Protein AF-A0A535NKY7-F1 (afdb_monomer)

Mean predicted aligned error: 5.52 Å

Nearest PDB structures (foldseek):
  5c17-assembly1_A  TM=7.444E-01  e=1.062E-03  Priestia megaterium
  3k2z-assembly1_A  TM=8.021E-01  e=1.813E-01  Thermotoga maritima
  3k2z-assembly1_B  TM=6.153E-01  e=3.268E-02  Thermotoga maritima
  8ejv-assembly1_B  TM=5.490E-01  e=3.012E-01  Pseudomonas putida KT2440
  1zao-assembly1_A  TM=6.354E-01  e=1.217E+00  Archaeoglobus fulgidus

Secondary structure (DSSP, 8-state):
--HHHHHHHHHHHHHHHHSSPPPHHHHHHHHT--HHHHHHHHHHHHHTTSEEE-SS-TT-EEEETTEESS--SEEEEETTEEEEESSHHHHHHHHHHTTS-EEEEE-------------

Solvent-accessible surface area (backbone atoms only — not comparable to full-atom values): 6626 Å² total; per-residue (Å²): 133,56,69,56,57,53,53,52,49,52,44,51,53,46,19,70,75,70,43,43,64,60,41,25,61,59,51,11,66,75,68,76,44,61,45,69,60,38,29,50,36,48,52,56,34,27,78,68,66,52,29,38,62,33,94,90,39,72,47,37,50,44,24,54,71,46,39,27,51,49,95,52,47,24,36,26,39,37,83,93,40,58,44,20,7,84,41,71,65,27,26,52,47,46,25,52,75,59,73,62,52,61,49,77,45,78,57,73,80,75,75,75,76,78,74,88,81,79,135

Structure (mmCIF, N/CA/C/O backbone):
data_AF-A0A535NKY7-F1
#
_entry.id   AF-A0A535NKY7-F1
#
loop_
_atom_site.group_PDB
_atom_site.id
_atom_site.type_symbol
_atom_site.label_atom_id
_atom_site.label_alt_id
_atom_site.label_comp_id
_atom_site.label_asym_id
_atom_site.label_entity_id
_atom_site.label_seq_id
_atom_site.pdbx_PDB_ins_code
_atom_site.Cartn_x
_atom_site.Cartn_y
_atom_site.Cartn_z
_atom_site.occupancy
_atom_site.B_iso_or_equiv
_atom_site.auth_seq_id
_atom_site.auth_comp_id
_atom_site.auth_asym_id
_atom_site.auth_atom_id
_atom_site.pdbx_PDB_model_num
ATOM 1 N N . MET A 1 1 ? -6.278 -1.070 19.943 1.00 69.44 1 MET A N 1
ATOM 2 C CA . MET A 1 1 ? -5.450 -1.209 18.723 1.00 69.44 1 MET A CA 1
ATOM 3 C C . MET A 1 1 ? -4.779 0.129 18.442 1.00 69.44 1 MET A C 1
ATOM 5 O O . MET A 1 1 ? -5.477 1.134 18.496 1.00 69.44 1 MET A O 1
ATOM 9 N N . THR A 1 2 ? -3.456 0.179 18.243 1.00 94.25 2 THR A N 1
ATOM 10 C CA . THR A 1 2 ? -2.733 1.454 18.044 1.00 94.25 2 THR A CA 1
ATOM 11 C C . THR A 1 2 ? -3.083 2.092 16.695 1.00 94.25 2 THR A C 1
ATOM 13 O O . THR A 1 2 ? -3.538 1.401 15.781 1.00 94.25 2 THR A O 1
ATOM 16 N N . VAL A 1 3 ? -2.848 3.402 16.550 1.00 95.88 3 VAL A N 1
ATOM 17 C CA . VAL A 1 3 ? -3.068 4.113 15.277 1.00 95.88 3 VAL A CA 1
ATOM 18 C C . VAL A 1 3 ? -2.255 3.502 14.130 1.00 95.88 3 VAL A C 1
ATOM 20 O O . VAL A 1 3 ? -2.789 3.326 13.043 1.00 95.88 3 VAL A O 1
ATOM 23 N N . LEU A 1 4 ? -1.015 3.067 14.391 1.00 98.06 4 LEU A N 1
ATOM 24 C CA . LEU A 1 4 ? -0.157 2.430 13.385 1.00 98.06 4 LEU A CA 1
ATOM 25 C C . LEU A 1 4 ? -0.770 1.132 12.848 1.00 98.06 4 LEU A C 1
ATOM 27 O O . LEU A 1 4 ? -0.762 0.896 11.644 1.00 98.06 4 LEU A O 1
ATOM 31 N N . VAL A 1 5 ? -1.342 0.305 13.731 1.00 98.00 5 VAL A N 1
ATOM 32 C CA . VAL A 1 5 ? -2.002 -0.943 13.320 1.00 98.00 5 VAL A CA 1
ATOM 33 C C . VAL A 1 5 ? -3.275 -0.644 12.528 1.00 98.00 5 VAL A C 1
ATOM 35 O O . VAL A 1 5 ? -3.484 -1.258 11.487 1.00 98.00 5 VAL A O 1
ATOM 38 N N . ARG A 1 6 ? -4.089 0.327 12.970 1.00 98.19 6 ARG A N 1
ATOM 39 C CA . ARG A 1 6 ? -5.297 0.754 12.238 1.00 98.19 6 ARG A CA 1
ATOM 40 C C . ARG A 1 6 ? -4.963 1.248 10.829 1.00 98.19 6 ARG A C 1
ATOM 42 O O . ARG A 1 6 ? -5.570 0.785 9.873 1.00 98.19 6 ARG A O 1
ATOM 49 N N . VAL A 1 7 ? -3.972 2.133 10.702 1.00 98.56 7 VAL A N 1
ATOM 50 C CA . VAL A 1 7 ? -3.525 2.676 9.409 1.00 98.56 7 VAL A CA 1
ATOM 51 C C . VAL A 1 7 ? -2.982 1.569 8.509 1.00 98.56 7 VAL A C 1
ATOM 53 O O . VAL A 1 7 ? -3.351 1.504 7.341 1.00 98.56 7 VAL A O 1
ATOM 56 N N . ARG A 1 8 ? -2.151 0.662 9.039 1.00 98.31 8 ARG A N 1
ATOM 57 C CA . ARG A 1 8 ? -1.608 -0.452 8.251 1.00 98.31 8 ARG A CA 1
ATOM 58 C C . ARG A 1 8 ? -2.708 -1.365 7.713 1.00 98.31 8 ARG A C 1
ATOM 60 O O . ARG A 1 8 ? -2.657 -1.727 6.542 1.00 98.31 8 ARG A O 1
ATOM 67 N N . LEU A 1 9 ? -3.671 -1.743 8.555 1.00 98.19 9 LEU A N 1
ATOM 68 C CA . LEU A 1 9 ? -4.781 -2.602 8.140 1.00 98.19 9 LEU A CA 1
ATOM 69 C C . LEU A 1 9 ? -5.638 -1.921 7.073 1.00 98.19 9 LEU A C 1
ATOM 71 O O . LEU A 1 9 ? -5.834 -2.519 6.022 1.00 98.19 9 LEU A O 1
ATOM 75 N N . ALA A 1 10 ? -6.017 -0.656 7.273 1.00 98.50 10 ALA A N 1
ATOM 76 C CA . ALA A 1 10 ? -6.804 0.096 6.295 1.00 98.50 10 ALA A CA 1
ATOM 77 C C . ALA A 1 10 ? -6.091 0.216 4.936 1.00 98.50 10 ALA A C 1
ATOM 79 O O . ALA A 1 10 ? -6.698 0.020 3.886 1.00 98.50 10 ALA A O 1
ATOM 80 N N . VAL A 1 11 ? -4.772 0.456 4.933 1.00 98.69 11 VAL A N 1
ATOM 81 C CA . VAL A 1 11 ? -3.968 0.452 3.699 1.00 98.69 11 VAL A CA 1
ATOM 82 C C . VAL A 1 11 ? -4.049 -0.897 2.987 1.00 98.69 11 VAL A C 1
ATOM 84 O O . VAL A 1 11 ? -4.272 -0.928 1.776 1.00 98.69 11 VAL A O 1
ATOM 87 N N . LEU A 1 12 ? -3.878 -2.008 3.708 1.00 98.19 12 LEU A N 1
ATOM 88 C CA . LEU A 1 12 ? -3.928 -3.347 3.115 1.00 98.19 12 LEU A CA 1
ATOM 89 C C . LEU A 1 12 ? -5.331 -3.681 2.600 1.00 98.19 12 LEU A C 1
ATOM 91 O O . LEU A 1 12 ? -5.467 -4.100 1.455 1.00 98.19 12 LEU A O 1
ATOM 95 N N . GLU A 1 13 ? -6.368 -3.455 3.401 1.00 97.81 13 GLU A N 1
ATOM 96 C CA . GLU A 1 13 ? -7.765 -3.726 3.048 1.00 97.81 13 GLU A CA 1
ATOM 97 C C . GLU A 1 13 ? -8.194 -2.934 1.811 1.00 97.81 13 GLU A C 1
ATOM 99 O O . GLU A 1 13 ? -8.713 -3.511 0.851 1.00 97.81 13 GLU A O 1
ATOM 104 N N . ARG A 1 14 ? -7.882 -1.635 1.769 1.00 98.06 14 ARG A N 1
ATOM 105 C CA . ARG A 1 14 ? -8.165 -0.794 0.605 1.00 98.06 14 ARG A CA 1
ATOM 106 C C . ARG A 1 14 ? -7.361 -1.197 -0.620 1.00 98.06 14 ARG A C 1
ATOM 108 O O . ARG A 1 14 ? -7.915 -1.205 -1.717 1.00 98.06 14 ARG A O 1
ATOM 115 N N . THR A 1 15 ? -6.090 -1.570 -0.452 1.00 98.25 15 THR A N 1
ATOM 116 C CA . THR A 1 15 ? -5.271 -2.077 -1.566 1.00 98.25 15 THR A CA 1
ATOM 117 C C . THR A 1 15 ? -5.879 -3.346 -2.150 1.00 98.25 15 THR A C 1
ATOM 119 O O . THR A 1 15 ? -5.971 -3.480 -3.367 1.00 98.25 15 THR A O 1
ATOM 122 N N . ILE A 1 16 ? -6.347 -4.261 -1.299 1.00 97.12 16 ILE A N 1
ATOM 123 C CA . ILE A 1 16 ? -7.015 -5.494 -1.725 1.00 97.12 16 ILE A CA 1
ATOM 124 C C . ILE A 1 16 ? -8.303 -5.168 -2.488 1.00 97.12 16 ILE A C 1
ATOM 126 O O . ILE A 1 16 ? -8.529 -5.750 -3.549 1.00 97.12 16 ILE A O 1
ATOM 130 N N . ALA A 1 17 ? -9.112 -4.234 -1.979 1.00 96.12 17 ALA A N 1
ATOM 131 C CA . ALA A 1 17 ? -10.394 -3.860 -2.568 1.00 96.12 17 ALA A CA 1
ATOM 132 C C . ALA A 1 17 ? -10.266 -3.113 -3.908 1.00 96.12 17 ALA A C 1
ATOM 134 O O . ALA A 1 17 ? -11.070 -3.342 -4.809 1.00 96.12 17 ALA A O 1
ATOM 135 N N . SER A 1 18 ? -9.277 -2.225 -4.048 1.00 95.50 18 SER A N 1
ATOM 136 C CA . SER A 1 18 ? -9.133 -1.347 -5.220 1.00 95.50 18 SER A CA 1
ATOM 137 C C . SER A 1 18 ? -8.095 -1.825 -6.241 1.00 95.50 18 SER A C 1
ATOM 139 O O . SER A 1 18 ? -8.113 -1.391 -7.392 1.00 95.50 18 SER A O 1
ATOM 141 N N . GLY A 1 19 ? -7.160 -2.686 -5.832 1.00 95.56 19 GLY A N 1
ATOM 142 C CA . GLY A 1 19 ? -5.975 -3.031 -6.620 1.00 95.56 19 GLY A CA 1
ATOM 143 C C . GLY A 1 19 ? -4.864 -1.973 -6.589 1.00 95.56 19 GLY A C 1
ATOM 144 O O . GLY A 1 19 ? -3.845 -2.148 -7.256 1.00 95.56 19 GLY A O 1
ATOM 145 N N . GLN A 1 20 ? -5.037 -0.877 -5.844 1.00 96.25 20 GLN A N 1
ATOM 146 C CA . GLN A 1 20 ? -4.099 0.246 -5.787 1.00 96.25 20 GLN A CA 1
ATOM 147 C C . GLN A 1 20 ? -3.724 0.579 -4.344 1.00 96.25 20 GLN A C 1
ATOM 149 O O . GLN A 1 20 ? -4.583 0.631 -3.465 1.00 96.25 20 GLN A O 1
ATOM 154 N N . VAL A 1 21 ? -2.437 0.847 -4.110 1.00 98.19 21 VAL A N 1
ATOM 155 C CA . VAL A 1 21 ? -1.974 1.329 -2.804 1.00 98.19 21 VAL A CA 1
ATOM 156 C C . VAL A 1 21 ? -2.514 2.750 -2.590 1.00 98.19 21 VAL A C 1
ATOM 158 O O . VAL A 1 21 ? -2.240 3.617 -3.424 1.00 98.19 21 VAL A O 1
ATOM 161 N N . PRO A 1 22 ? -3.283 2.998 -1.517 1.00 98.38 22 PRO A N 1
ATOM 162 C CA . PRO A 1 22 ? -3.952 4.273 -1.307 1.00 98.38 22 PRO A CA 1
ATOM 163 C C . PRO A 1 22 ? -3.002 5.371 -0.830 1.00 98.38 22 PRO A C 1
ATOM 165 O O . PRO A 1 22 ? -1.914 5.120 -0.308 1.00 98.38 22 PRO A O 1
ATOM 168 N N . THR A 1 23 ? -3.459 6.608 -0.978 1.00 98.50 23 THR A N 1
ATOM 169 C CA . THR A 1 23 ? -2.831 7.796 -0.395 1.00 98.50 23 THR A CA 1
ATOM 170 C C . THR A 1 23 ? -3.197 7.962 1.084 1.00 98.50 23 THR A C 1
ATOM 172 O O . THR A 1 23 ? -4.204 7.444 1.573 1.00 98.50 23 THR A O 1
ATOM 175 N N . ALA A 1 24 ? -2.424 8.769 1.810 1.00 98.56 24 ALA A N 1
ATOM 176 C CA . ALA A 1 24 ? -2.720 9.119 3.195 1.00 98.56 24 ALA A CA 1
ATOM 177 C C . ALA A 1 24 ? -4.065 9.852 3.332 1.00 98.56 24 ALA A C 1
ATOM 179 O O . ALA A 1 24 ? -4.765 9.642 4.317 1.00 98.56 24 ALA A O 1
ATOM 180 N N . GLY A 1 25 ? -4.451 10.680 2.353 1.00 98.69 25 GLY A N 1
ATOM 181 C CA . GLY A 1 25 ? -5.735 11.391 2.364 1.00 98.69 25 GLY A CA 1
ATOM 182 C C . GLY A 1 25 ? -6.933 10.449 2.241 1.00 98.69 25 GLY A C 1
ATOM 183 O O . GLY A 1 25 ? -7.933 10.611 2.933 1.00 98.69 25 GLY A O 1
ATOM 184 N N . GLU A 1 26 ? -6.803 9.414 1.415 1.00 98.69 26 GLU A N 1
ATOM 185 C CA . GLU A 1 26 ? -7.811 8.366 1.274 1.00 98.69 26 GLU A CA 1
ATOM 186 C C . GLU A 1 26 ? -8.020 7.575 2.569 1.00 98.69 26 GLU A C 1
ATOM 188 O O . GLU A 1 26 ? -9.159 7.342 2.969 1.00 98.69 26 GLU A O 1
ATOM 193 N N . ILE A 1 27 ? -6.927 7.212 3.243 1.00 98.75 27 ILE A N 1
ATOM 194 C CA . ILE A 1 27 ? -6.971 6.517 4.535 1.00 98.75 27 ILE A CA 1
ATOM 195 C C . ILE A 1 27 ? -7.458 7.435 5.659 1.00 98.75 27 ILE A C 1
ATOM 197 O O . ILE A 1 27 ? -8.182 6.991 6.546 1.00 98.75 27 ILE A O 1
ATOM 201 N N . ALA A 1 28 ? -7.096 8.717 5.622 1.00 98.69 28 ALA A N 1
ATOM 202 C CA . ALA A 1 28 ? -7.575 9.716 6.571 1.00 98.69 28 ALA A CA 1
ATOM 203 C C . ALA A 1 28 ? -9.099 9.863 6.504 1.00 98.69 28 ALA A C 1
ATOM 205 O O . ALA A 1 28 ? -9.758 9.814 7.540 1.00 98.69 28 ALA A O 1
ATOM 206 N N . ALA A 1 29 ? -9.655 9.963 5.292 1.00 98.44 29 ALA A N 1
ATOM 207 C CA . ALA A 1 29 ? -11.097 10.023 5.080 1.00 98.44 29 ALA A CA 1
ATOM 208 C C . ALA A 1 29 ? -11.811 8.739 5.540 1.00 98.44 29 ALA A C 1
ATOM 210 O O . ALA A 1 29 ? -12.873 8.809 6.146 1.00 98.44 29 ALA A O 1
ATOM 211 N N . GLU A 1 30 ? -11.225 7.569 5.280 1.00 98.19 30 GLU A N 1
ATOM 212 C CA . GLU A 1 30 ? -11.806 6.273 5.652 1.00 98.19 30 GLU A CA 1
ATOM 213 C C . GLU A 1 30 ? -11.810 6.019 7.165 1.00 98.19 30 GLU A C 1
ATOM 215 O O . GLU A 1 30 ? -12.747 5.428 7.698 1.00 98.19 30 GLU A O 1
ATOM 220 N N . LEU A 1 31 ? -10.770 6.472 7.868 1.00 98.06 31 LEU A N 1
ATOM 221 C CA . LEU A 1 31 ? -10.624 6.271 9.310 1.00 98.06 31 LEU A CA 1
ATOM 222 C C . LEU A 1 31 ? -11.160 7.427 10.163 1.00 98.06 31 LEU A C 1
ATOM 224 O O . LEU A 1 31 ? -11.068 7.325 11.392 1.00 98.06 31 LEU A O 1
ATOM 228 N N . ASP A 1 32 ? -11.673 8.488 9.531 1.00 98.19 32 ASP A N 1
ATOM 229 C CA . ASP A 1 32 ? -12.043 9.766 10.155 1.00 98.19 32 ASP A CA 1
ATOM 230 C C . ASP A 1 32 ? -10.907 10.321 11.035 1.00 98.19 32 ASP A C 1
ATOM 232 O O . ASP A 1 32 ? -11.041 10.556 12.237 1.00 98.19 32 ASP A O 1
ATOM 236 N N . LEU A 1 33 ? -9.715 10.440 10.439 1.00 98.12 33 LEU A N 1
ATOM 237 C CA . LEU A 1 33 ? -8.506 10.928 11.104 1.00 98.12 33 LEU A CA 1
ATOM 238 C C . LEU A 1 33 ? -7.955 12.177 10.408 1.00 98.12 33 LEU A C 1
ATOM 240 O O . LEU A 1 33 ? -8.067 12.312 9.190 1.00 98.12 33 LEU A O 1
ATOM 244 N N . PRO A 1 34 ? -7.253 13.064 11.137 1.00 98.44 34 PRO A N 1
ATOM 245 C CA . PRO A 1 34 ? -6.475 14.122 10.508 1.00 98.44 34 PRO A CA 1
ATOM 246 C C . PRO A 1 34 ? -5.414 13.536 9.568 1.00 98.44 34 PRO A C 1
ATOM 248 O O . PRO A 1 34 ? -4.651 12.654 9.967 1.00 98.44 34 PRO A O 1
ATOM 251 N N . ILE A 1 35 ? -5.297 14.070 8.348 1.00 98.44 35 ILE A N 1
ATOM 252 C CA . ILE A 1 35 ? -4.306 13.596 7.362 1.00 98.44 35 ILE A CA 1
ATOM 253 C C . ILE A 1 35 ? -2.872 13.603 7.911 1.00 98.44 35 ILE A C 1
ATOM 255 O O . ILE A 1 35 ? -2.128 12.654 7.678 1.00 98.44 35 ILE A O 1
ATOM 259 N N . ALA A 1 36 ? -2.515 14.607 8.718 1.00 98.31 36 ALA A N 1
ATOM 260 C CA . ALA A 1 36 ? -1.203 14.7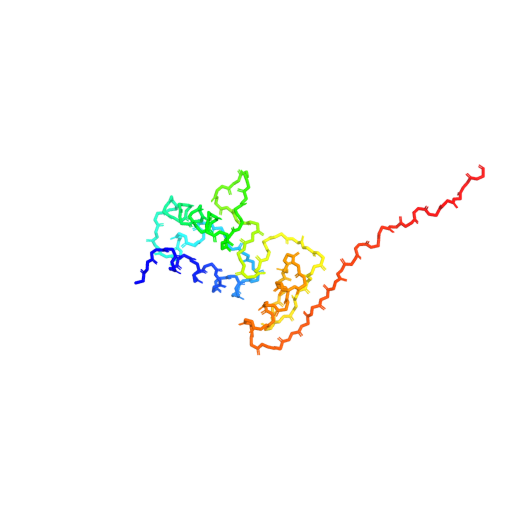04 9.357 1.00 98.31 36 ALA A CA 1
ATOM 261 C C . ALA A 1 36 ? -0.895 13.498 10.265 1.00 98.31 36 ALA A C 1
ATOM 263 O O . ALA A 1 36 ? 0.234 13.019 10.297 1.00 98.31 36 ALA A O 1
ATOM 264 N N . MET A 1 37 ? -1.906 12.952 10.951 1.00 98.50 37 MET A N 1
ATOM 265 C CA . MET A 1 37 ? -1.750 11.764 11.794 1.00 98.50 37 MET A CA 1
ATO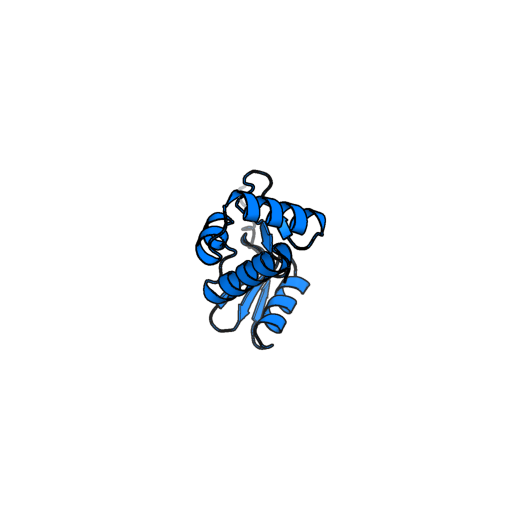M 266 C C . MET A 1 37 ? -1.487 10.506 10.956 1.00 98.50 37 MET A C 1
ATOM 268 O O . MET A 1 37 ? -0.717 9.636 11.361 1.00 98.50 37 MET A O 1
ATOM 272 N N . VAL A 1 38 ? -2.104 10.405 9.776 1.00 98.75 38 VAL A N 1
ATOM 273 C CA . VAL A 1 38 ? -1.864 9.293 8.845 1.00 98.75 38 VAL A CA 1
ATOM 274 C C . VAL A 1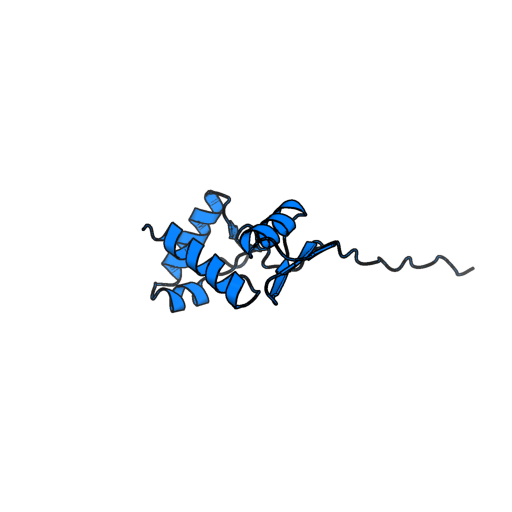 38 ? -0.483 9.410 8.201 1.00 98.75 38 VAL A C 1
ATOM 276 O O . VAL A 1 38 ? 0.219 8.408 8.107 1.00 98.75 38 VAL A O 1
ATOM 279 N N . GLN A 1 39 ? -0.054 10.619 7.829 1.00 98.62 39 GLN A N 1
ATOM 280 C CA . GLN A 1 39 ? 1.302 10.874 7.324 1.00 98.62 39 GLN A CA 1
ATOM 281 C C . GLN A 1 39 ? 2.370 10.534 8.373 1.00 98.62 39 GLN A C 1
ATOM 283 O O . GLN A 1 39 ? 3.355 9.869 8.060 1.00 98.62 39 GLN A O 1
ATOM 288 N N . GLU A 1 40 ? 2.155 10.905 9.639 1.00 98.44 40 GLU A N 1
ATOM 289 C CA . GLU A 1 40 ? 3.045 10.514 10.738 1.00 98.44 40 GLU A CA 1
ATOM 290 C C . GLU A 1 40 ? 3.065 8.990 10.932 1.00 98.44 40 GLU A C 1
ATOM 292 O O . GLU A 1 40 ? 4.121 8.394 11.150 1.00 98.44 40 GLU A O 1
ATOM 297 N N . ALA A 1 41 ? 1.910 8.329 10.814 1.00 98.44 41 ALA A N 1
ATOM 298 C CA . ALA A 1 41 ? 1.843 6.875 10.861 1.00 98.44 41 ALA A CA 1
ATOM 299 C C . ALA A 1 41 ? 2.595 6.224 9.689 1.00 98.44 41 ALA A C 1
ATOM 301 O O . ALA A 1 41 ? 3.296 5.237 9.907 1.00 98.44 41 ALA A O 1
ATOM 302 N N . TYR A 1 42 ? 2.496 6.776 8.475 1.00 98.56 42 TYR A N 1
ATOM 303 C CA . TYR A 1 42 ? 3.272 6.327 7.317 1.00 98.56 42 TYR A CA 1
ATOM 304 C C . TYR A 1 42 ? 4.771 6.468 7.576 1.00 98.56 42 TYR A C 1
ATOM 306 O O . TYR A 1 42 ? 5.498 5.499 7.377 1.00 98.56 42 TYR A O 1
ATOM 314 N N .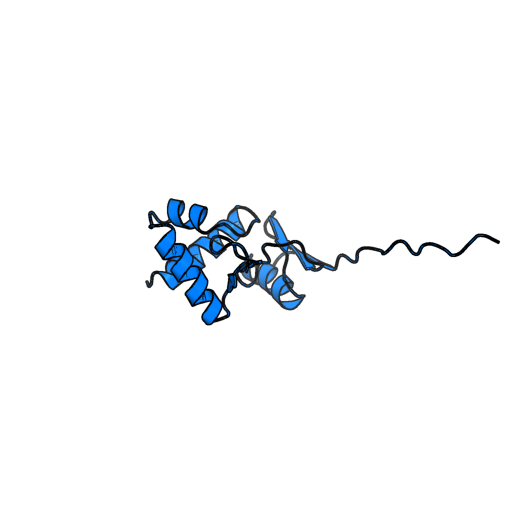 ALA A 1 43 ? 5.223 7.614 8.094 1.00 98.31 43 ALA A N 1
ATOM 315 C CA . ALA A 1 43 ? 6.624 7.836 8.445 1.00 98.31 43 ALA A CA 1
ATOM 316 C C . ALA A 1 43 ? 7.130 6.812 9.477 1.00 98.31 43 ALA A C 1
ATOM 318 O O . ALA A 1 43 ? 8.119 6.131 9.222 1.00 98.31 43 ALA A O 1
ATOM 319 N N . LYS A 1 44 ? 6.401 6.603 10.584 1.00 98.31 44 LYS A N 1
ATOM 320 C CA . LYS A 1 44 ? 6.760 5.614 11.623 1.00 98.31 44 LYS A CA 1
ATOM 321 C C . LYS A 1 44 ? 6.770 4.175 11.102 1.00 98.31 44 LYS A C 1
ATOM 323 O O . LYS A 1 44 ? 7.622 3.374 11.476 1.00 98.31 44 LYS A O 1
ATOM 328 N N . LEU A 1 45 ? 5.820 3.822 10.235 1.00 98.25 45 LEU A N 1
ATOM 329 C CA . LEU A 1 45 ? 5.803 2.514 9.570 1.00 98.25 45 LEU A CA 1
ATOM 330 C C . LEU A 1 45 ? 6.944 2.382 8.548 1.00 98.25 45 LEU A C 1
ATOM 332 O O . LEU A 1 45 ? 7.440 1.275 8.342 1.00 98.25 45 LEU A O 1
ATOM 336 N N . GLY A 1 46 ? 7.381 3.490 7.948 1.00 98.00 46 GLY A N 1
ATOM 337 C CA . GLY A 1 46 ? 8.571 3.577 7.106 1.00 98.00 46 GLY A CA 1
ATOM 338 C C . GLY A 1 46 ? 9.865 3.346 7.885 1.00 98.00 46 GLY A C 1
ATOM 339 O O . GLY A 1 46 ? 10.668 2.507 7.492 1.00 98.00 46 GLY A O 1
ATOM 340 N N . GLU A 1 47 ? 10.034 4.001 9.037 1.00 97.94 47 GLU A N 1
ATOM 341 C CA . GLU A 1 47 ? 11.162 3.778 9.960 1.00 97.94 47 GLU A CA 1
ATOM 342 C C . GLU A 1 47 ? 11.239 2.313 10.423 1.00 97.94 47 GLU A C 1
ATOM 344 O O . GLU A 1 47 ? 12.316 1.725 10.532 1.00 97.94 47 GLU A O 1
ATOM 349 N N . ALA A 1 48 ? 10.079 1.685 10.629 1.00 97.06 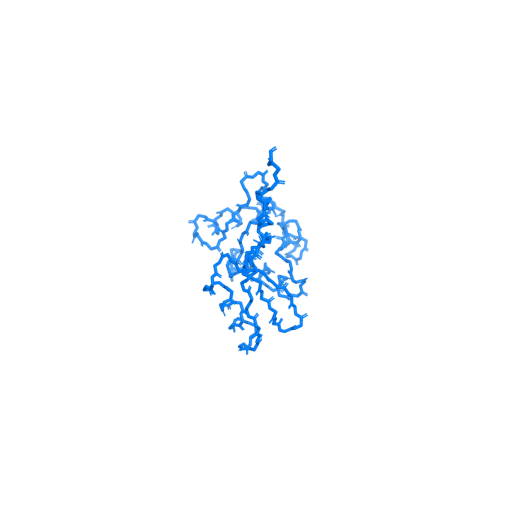48 ALA A N 1
ATOM 350 C CA . ALA A 1 48 ? 9.962 0.268 10.956 1.00 97.06 48 ALA A CA 1
ATOM 351 C C . ALA A 1 48 ? 10.114 -0.677 9.742 1.00 97.06 48 ALA A C 1
ATOM 353 O O . ALA A 1 48 ? 9.924 -1.883 9.895 1.00 97.06 48 ALA A O 1
ATOM 354 N N . HIS A 1 49 ? 10.432 -0.160 8.548 1.00 95.00 49 HIS A N 1
ATOM 355 C CA . HIS A 1 49 ? 10.575 -0.906 7.286 1.00 95.00 49 HIS A CA 1
ATOM 356 C C . HIS A 1 49 ? 9.325 -1.699 6.862 1.00 95.00 49 HIS A C 1
ATOM 358 O O . HIS A 1 49 ? 9.401 -2.643 6.075 1.00 95.00 49 HIS A O 1
ATOM 364 N N . VAL A 1 50 ? 8.151 -1.317 7.369 1.00 96.56 50 VAL A N 1
ATOM 365 C CA . VAL A 1 50 ? 6.862 -1.897 6.971 1.00 96.56 50 VAL A CA 1
ATOM 366 C C . VAL A 1 50 ? 6.389 -1.277 5.657 1.00 96.56 50 VAL A C 1
ATOM 368 O O . VAL A 1 50 ? 5.862 -1.978 4.789 1.00 96.56 50 VAL A O 1
ATOM 371 N N . PHE A 1 51 ? 6.592 0.033 5.512 1.00 98.00 51 PHE A N 1
ATOM 372 C CA . PHE A 1 51 ? 6.275 0.814 4.320 1.00 98.00 51 PHE A CA 1
ATOM 373 C C . PHE A 1 51 ? 7.539 1.387 3.679 1.00 98.00 51 PHE A C 1
ATOM 375 O O . PHE A 1 51 ? 8.564 1.557 4.330 1.00 98.00 51 PHE A O 1
ATOM 382 N N . VAL A 1 52 ? 7.447 1.720 2.392 1.00 98.00 52 VAL A N 1
ATOM 383 C CA . VAL A 1 52 ? 8.401 2.613 1.725 1.00 98.00 52 VAL A CA 1
ATOM 384 C C . VAL A 1 52 ? 7.616 3.838 1.299 1.00 98.00 52 VAL A C 1
ATOM 386 O O . VAL A 1 52 ? 6.767 3.739 0.411 1.00 98.00 52 VAL A O 1
ATOM 389 N N . CYS A 1 53 ? 7.869 4.969 1.949 1.00 97.88 53 CYS A N 1
ATOM 390 C CA . CYS A 1 53 ? 7.253 6.247 1.605 1.00 97.88 53 CYS A CA 1
ATOM 391 C C . CYS A 1 53 ? 7.794 6.766 0.268 1.00 97.88 53 CYS A C 1
ATOM 393 O O . CYS A 1 53 ? 8.912 6.432 -0.137 1.00 97.88 53 CYS A O 1
ATOM 395 N N . ASP A 1 54 ? 7.001 7.575 -0.429 1.00 97.38 54 ASP A N 1
ATOM 396 C CA . ASP A 1 54 ? 7.528 8.351 -1.542 1.00 97.38 54 ASP A CA 1
ATOM 397 C C . ASP A 1 54 ? 8.430 9.483 -1.004 1.00 97.38 54 ASP A C 1
ATOM 399 O O . ASP A 1 54 ? 8.052 10.145 -0.036 1.00 97.38 54 ASP A O 1
ATOM 403 N N . PRO A 1 55 ? 9.641 9.681 -1.562 1.00 94.88 55 PRO A N 1
ATOM 404 C CA . PRO A 1 55 ? 10.566 10.702 -1.070 1.00 94.88 55 PRO A CA 1
ATOM 405 C C . PRO A 1 55 ? 10.086 12.133 -1.337 1.00 94.88 55 PRO A C 1
ATOM 407 O O . PRO A 1 55 ? 10.490 13.041 -0.614 1.00 94.88 55 PRO A O 1
ATOM 410 N N . ASP A 1 56 ? 9.240 12.330 -2.351 1.00 96.75 56 ASP A N 1
ATOM 411 C CA . ASP A 1 56 ? 8.803 13.650 -2.809 1.00 96.75 56 ASP A CA 1
ATOM 412 C C . ASP A 1 56 ? 7.386 13.995 -2.313 1.00 96.75 56 ASP A C 1
ATOM 414 O O . ASP A 1 56 ? 6.971 15.154 -2.371 1.00 96.75 56 ASP A O 1
ATOM 418 N N . ASP A 1 57 ? 6.637 13.007 -1.805 1.00 97.50 57 ASP A N 1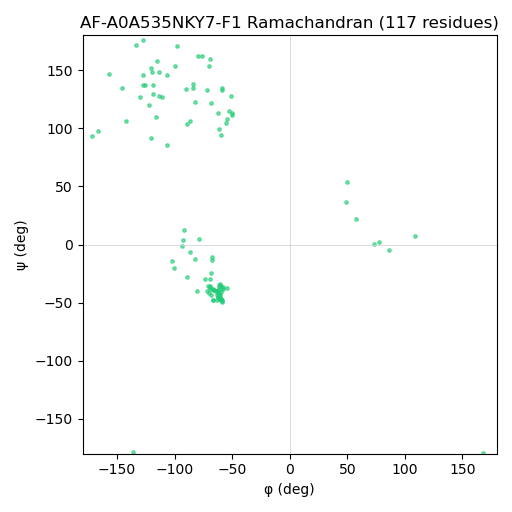
ATOM 419 C CA . ASP A 1 57 ? 5.262 13.177 -1.332 1.00 97.50 57 ASP A CA 1
ATOM 420 C C . ASP A 1 57 ? 4.971 12.336 -0.068 1.00 97.50 57 ASP A C 1
ATOM 422 O O . ASP A 1 57 ? 4.744 11.124 -0.160 1.00 97.50 57 ASP A O 1
ATOM 426 N N . PRO A 1 58 ? 4.871 12.959 1.126 1.00 94.88 58 PRO A N 1
ATOM 427 C CA . PRO A 1 58 ? 4.606 12.246 2.379 1.00 94.88 58 PRO A CA 1
ATOM 428 C C . PRO A 1 58 ? 3.201 11.626 2.445 1.00 94.88 58 PRO A C 1
ATOM 430 O O . PRO A 1 58 ? 2.905 10.863 3.365 1.00 94.88 58 PRO A O 1
ATOM 433 N N . SER A 1 59 ? 2.307 11.956 1.506 1.00 97.44 59 SER A N 1
ATOM 434 C CA . SER A 1 59 ? 0.984 11.341 1.399 1.00 97.44 59 SER A CA 1
ATOM 435 C C . SER A 1 59 ? 0.979 10.050 0.578 1.00 97.44 59 SER A C 1
ATOM 437 O O . SER A 1 59 ? -0.052 9.378 0.521 1.00 97.44 59 SER A O 1
ATOM 439 N N . ARG A 1 60 ? 2.096 9.675 -0.054 1.00 98.19 60 ARG A N 1
ATOM 440 C CA . ARG A 1 60 ? 2.165 8.519 -0.952 1.00 98.19 60 ARG A CA 1
ATOM 441 C C . ARG A 1 60 ? 3.160 7.481 -0.463 1.00 98.19 60 ARG A C 1
ATOM 443 O O . ARG A 1 60 ? 4.185 7.777 0.144 1.00 98.19 60 ARG A O 1
ATOM 450 N N . LEU A 1 61 ? 2.845 6.230 -0.772 1.00 98.31 61 LEU A N 1
ATOM 451 C CA . LEU A 1 61 ? 3.740 5.098 -0.587 1.00 98.31 61 LEU A CA 1
ATOM 452 C C . LEU A 1 61 ? 4.260 4.656 -1.951 1.00 98.31 61 LEU A C 1
ATOM 454 O O . LEU A 1 61 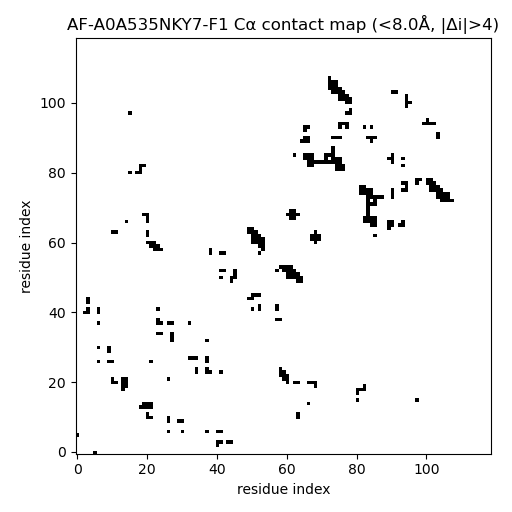? 3.530 4.681 -2.937 1.00 98.31 61 LEU A O 1
ATOM 458 N N . ARG A 1 62 ? 5.505 4.188 -1.992 1.00 97.94 62 ARG A N 1
ATOM 459 C CA . ARG A 1 62 ? 6.034 3.347 -3.074 1.00 97.94 62 ARG A CA 1
ATOM 460 C C . ARG A 1 62 ? 5.809 1.867 -2.797 1.00 97.94 62 ARG A C 1
ATOM 462 O O . ARG A 1 62 ? 5.671 1.082 -3.732 1.00 97.94 62 ARG A O 1
ATOM 469 N N . MET A 1 63 ? 5.735 1.487 -1.522 1.00 97.88 63 MET A N 1
ATOM 470 C CA . MET A 1 63 ? 5.438 0.123 -1.094 1.00 97.88 63 MET A CA 1
ATOM 471 C C . MET A 1 63 ? 4.629 0.116 0.200 1.00 97.88 63 MET A C 1
ATOM 473 O O . MET A 1 63 ? 5.001 0.767 1.174 1.00 97.88 63 MET A O 1
ATOM 477 N N . ALA A 1 64 ? 3.593 -0.717 0.224 1.00 97.88 64 ALA A N 1
ATOM 478 C CA . ALA A 1 64 ? 2.928 -1.183 1.430 1.00 97.88 64 ALA A CA 1
ATOM 479 C C . ALA A 1 64 ? 3.041 -2.709 1.459 1.00 97.88 64 ALA A C 1
ATOM 481 O O . ALA A 1 64 ? 2.224 -3.388 0.841 1.00 97.88 64 ALA A O 1
ATOM 482 N N . SER A 1 65 ? 4.089 -3.250 2.099 1.00 94.44 65 SER A N 1
ATOM 483 C CA . SER A 1 65 ? 4.452 -4.668 1.946 1.00 94.44 65 SER A CA 1
ATOM 484 C C . SER A 1 65 ? 3.244 -5.596 2.184 1.00 94.44 65 SER A C 1
ATOM 486 O O . SER A 1 65 ? 2.578 -5.458 3.219 1.00 94.44 65 SER A O 1
ATOM 488 N N . PRO A 1 66 ? 2.945 -6.521 1.245 1.00 97.00 66 PRO A N 1
ATOM 489 C CA . PRO A 1 66 ? 3.768 -6.918 0.087 1.00 97.00 66 PRO A CA 1
ATOM 490 C C . PRO A 1 66 ? 3.484 -6.164 -1.236 1.00 97.00 66 PRO A C 1
ATOM 492 O O . PRO A 1 66 ? 4.062 -6.487 -2.271 1.00 97.00 66 PRO A O 1
ATOM 495 N N . PHE A 1 67 ? 2.600 -5.167 -1.248 1.00 98.44 67 PHE A N 1
ATOM 496 C CA . PHE A 1 67 ? 2.187 -4.456 -2.461 1.00 98.44 67 PHE A CA 1
ATOM 497 C C . PHE A 1 67 ? 3.147 -3.326 -2.847 1.00 98.44 67 PHE A C 1
ATOM 499 O O . PHE A 1 67 ? 3.530 -2.493 -2.024 1.00 98.44 67 PHE A O 1
ATOM 506 N N . SER A 1 68 ? 3.487 -3.251 -4.132 1.00 97.94 68 SER A N 1
ATOM 507 C CA . SER A 1 68 ? 4.124 -2.088 -4.744 1.00 97.94 68 SER A CA 1
ATOM 508 C C . SER A 1 68 ? 3.061 -1.125 -5.269 1.00 97.94 68 SER A C 1
ATOM 510 O O . SER A 1 68 ? 2.110 -1.535 -5.935 1.00 97.94 68 SER A O 1
ATOM 512 N N . ALA A 1 69 ? 3.233 0.162 -4.976 1.00 97.62 69 ALA A N 1
ATOM 513 C CA . ALA A 1 69 ? 2.378 1.232 -5.484 1.00 97.62 69 ALA A CA 1
ATOM 514 C C . ALA A 1 69 ? 2.779 1.681 -6.898 1.00 97.62 69 ALA A C 1
ATOM 516 O O . ALA A 1 69 ? 2.042 2.413 -7.558 1.00 97.62 69 ALA A O 1
ATOM 517 N N . VAL A 1 70 ? 3.959 1.260 -7.360 1.00 95.00 70 VAL A N 1
ATOM 518 C CA . VAL A 1 70 ? 4.490 1.573 -8.686 1.00 95.00 70 VAL A CA 1
ATOM 519 C C . VAL A 1 70 ? 4.580 0.300 -9.529 1.00 95.00 70 VAL A C 1
ATOM 521 O O . VAL A 1 70 ? 4.804 -0.783 -8.987 1.00 95.00 70 VAL A O 1
ATOM 524 N N . PRO A 1 71 ? 4.416 0.381 -10.860 1.00 94.88 71 PRO A N 1
ATOM 525 C CA . PRO A 1 71 ? 4.598 -0.781 -11.718 1.00 94.88 71 PRO A CA 1
ATOM 526 C C . PRO A 1 71 ? 6.008 -1.365 -11.592 1.00 94.88 71 PRO A C 1
ATOM 528 O O . PRO A 1 71 ? 7.005 -0.646 -11.665 1.00 94.88 71 PRO A O 1
ATOM 531 N N . THR A 1 72 ? 6.089 -2.687 -11.468 1.00 95.06 72 THR A N 1
ATOM 532 C CA . THR A 1 72 ? 7.351 -3.433 -11.427 1.00 95.06 72 THR A CA 1
ATOM 533 C C . THR A 1 72 ? 7.337 -4.563 -12.454 1.00 95.06 72 THR A C 1
ATOM 535 O O . THR A 1 72 ? 6.326 -4.842 -13.103 1.00 95.06 72 THR A O 1
ATOM 538 N N . ALA A 1 73 ? 8.461 -5.268 -12.585 1.00 95.50 73 ALA A N 1
ATOM 539 C CA . ALA A 1 73 ? 8.520 -6.471 -13.405 1.00 95.50 73 ALA A CA 1
ATOM 540 C C . ALA A 1 73 ? 7.696 -7.640 -12.831 1.00 95.50 73 ALA A C 1
ATOM 542 O O . ALA A 1 73 ? 7.495 -8.611 -13.551 1.00 95.50 73 ALA A O 1
ATOM 543 N N . PHE A 1 74 ? 7.237 -7.589 -11.576 1.00 96.88 74 PHE A N 1
ATOM 544 C CA . PHE A 1 74 ? 6.558 -8.698 -10.898 1.00 96.88 74 PHE A CA 1
ATOM 545 C C . PHE A 1 74 ? 5.062 -8.422 -10.773 1.00 96.88 74 PHE A C 1
ATOM 547 O O . PHE A 1 74 ? 4.583 -7.913 -9.758 1.00 96.88 74 PHE A O 1
ATOM 554 N N . ARG A 1 75 ? 4.319 -8.762 -11.826 1.00 97.06 75 ARG A N 1
ATOM 555 C CA . ARG A 1 75 ? 2.864 -8.607 -11.865 1.00 97.06 75 ARG A CA 1
ATOM 556 C C . ARG A 1 75 ? 2.188 -9.810 -11.219 1.00 97.06 75 ARG A C 1
ATOM 558 O O . ARG A 1 75 ? 2.571 -10.947 -11.488 1.00 97.06 75 ARG A O 1
ATOM 565 N N . VAL A 1 76 ? 1.158 -9.556 -10.424 1.00 98.06 76 VAL A N 1
ATOM 566 C CA . VAL A 1 76 ? 0.343 -10.578 -9.763 1.00 98.06 76 VAL A CA 1
ATOM 567 C C . VAL A 1 76 ? -1.096 -10.456 -10.231 1.00 98.06 76 VAL A C 1
ATOM 569 O O . VAL A 1 76 ? -1.624 -9.348 -10.310 1.00 98.06 76 VAL A O 1
ATOM 572 N N . SER A 1 77 ? -1.741 -11.583 -10.512 1.00 97.62 77 SER A N 1
ATOM 573 C CA . SER A 1 77 ? -3.192 -11.657 -10.671 1.00 97.62 77 SER A CA 1
ATOM 574 C C . SER A 1 77 ? -3.751 -12.669 -9.681 1.00 97.62 77 SER A C 1
ATOM 576 O O . SER A 1 77 ? -3.345 -13.829 -9.696 1.00 97.62 77 SER A O 1
ATOM 578 N N . ALA A 1 78 ? -4.638 -12.215 -8.797 1.00 96.88 78 ALA A N 1
ATOM 579 C CA . ALA A 1 78 ? -5.237 -13.019 -7.733 1.00 96.88 78 ALA A CA 1
ATOM 580 C C . ALA A 1 78 ? -6.567 -12.387 -7.301 1.00 96.88 78 ALA A C 1
ATOM 582 O O . ALA A 1 78 ? -6.706 -11.165 -7.350 1.00 96.88 78 ALA A O 1
ATOM 583 N N . ARG A 1 79 ? -7.548 -13.208 -6.898 1.00 94.31 79 ARG A N 1
ATOM 584 C CA . ARG A 1 79 ? -8.879 -12.763 -6.424 1.00 94.31 79 ARG A CA 1
ATOM 585 C C . ARG A 1 79 ? -9.575 -11.742 -7.353 1.00 94.31 79 ARG A C 1
ATOM 587 O O . ARG A 1 79 ? -10.222 -10.807 -6.899 1.00 94.31 79 ARG A O 1
ATOM 594 N N . GLY A 1 80 ? -9.408 -11.890 -8.669 1.00 91.94 80 GLY A N 1
ATOM 595 C 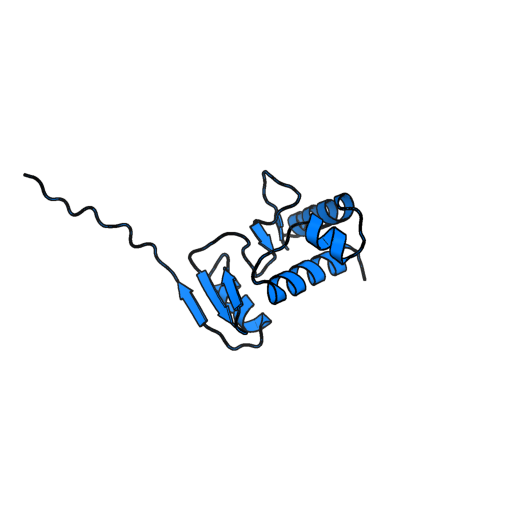CA . GLY A 1 80 ? -9.961 -10.963 -9.669 1.00 91.94 80 GLY A CA 1
ATOM 596 C C . GLY A 1 80 ? -9.256 -9.599 -9.768 1.00 91.94 80 GLY A C 1
ATOM 597 O O . GLY A 1 80 ? -9.641 -8.786 -10.604 1.00 91.94 80 GLY A O 1
ATOM 598 N N . GLY A 1 81 ? -8.218 -9.352 -8.964 1.00 94.94 81 GLY A N 1
ATOM 599 C CA . GLY A 1 81 ? -7.396 -8.144 -8.993 1.00 94.94 81 GLY A CA 1
ATOM 600 C C . GLY A 1 81 ? -6.089 -8.302 -9.779 1.00 94.94 81 GLY A C 1
ATOM 601 O O . GLY A 1 81 ? -5.681 -9.402 -10.172 1.00 94.94 81 GLY A O 1
ATOM 602 N N . SER A 1 82 ? -5.410 -7.172 -9.992 1.00 96.12 82 SER A N 1
ATOM 603 C CA . SER A 1 82 ? -4.061 -7.092 -10.560 1.00 96.12 82 SER A CA 1
ATOM 604 C C . SER A 1 82 ? -3.196 -6.215 -9.662 1.00 96.12 82 SER A C 1
ATOM 606 O O . SER A 1 82 ? -3.541 -5.066 -9.419 1.00 96.12 82 SER A O 1
ATOM 608 N N . TYR A 1 83 ? -2.047 -6.735 -9.240 1.00 97.75 83 TYR A N 1
ATOM 609 C CA . TYR A 1 83 ? -1.140 -6.087 -8.292 1.00 97.75 83 TYR A CA 1
ATOM 610 C C . TYR A 1 83 ? 0.308 -6.151 -8.791 1.00 97.75 83 TYR A C 1
ATOM 612 O O . TYR A 1 83 ? 0.617 -6.852 -9.760 1.00 97.75 83 TYR A O 1
ATOM 620 N N . TYR A 1 84 ? 1.206 -5.455 -8.097 1.00 97.81 84 TYR A N 1
ATOM 621 C CA . TYR A 1 84 ? 2.650 -5.545 -8.301 1.00 97.81 84 TYR A CA 1
ATOM 622 C C . TYR A 1 84 ? 3.345 -5.873 -6.979 1.00 97.81 84 TYR A C 1
ATOM 624 O O . TYR A 1 84 ? 3.000 -5.298 -5.951 1.00 97.81 84 TYR A O 1
ATOM 632 N N . GLY A 1 85 ? 4.327 -6.774 -7.007 1.00 97.25 85 GLY A N 1
ATOM 633 C CA . GLY A 1 85 ? 5.292 -6.962 -5.916 1.00 97.25 85 GLY A CA 1
ATOM 634 C C . GLY A 1 85 ? 6.607 -6.250 -6.239 1.00 97.25 85 GLY A C 1
ATOM 635 O O . GLY A 1 85 ? 6.935 -6.077 -7.413 1.00 97.25 85 GLY A O 1
ATOM 636 N N . ASN A 1 86 ? 7.397 -5.834 -5.247 1.00 95.88 86 ASN A N 1
ATOM 637 C CA . ASN A 1 86 ? 8.712 -5.237 -5.537 1.00 95.88 86 ASN A CA 1
ATOM 638 C C . ASN A 1 86 ? 9.737 -6.290 -5.972 1.00 95.88 86 ASN A C 1
ATOM 640 O O . ASN A 1 86 ? 10.603 -6.018 -6.805 1.00 95.88 86 ASN A O 1
ATOM 644 N N . CYS A 1 87 ? 9.590 -7.517 -5.477 1.00 95.44 87 CYS A N 1
ATOM 645 C CA . CYS A 1 87 ? 10.363 -8.676 -5.896 1.00 95.44 87 CYS A CA 1
ATOM 646 C C . CYS A 1 87 ? 9.480 -9.920 -6.096 1.00 95.44 87 CYS A C 1
ATOM 648 O O . CYS A 1 87 ? 8.260 -9.884 -5.926 1.00 95.44 87 CYS A O 1
ATOM 650 N N . VAL A 1 88 ? 10.108 -11.049 -6.445 1.00 96.56 88 VAL A N 1
ATOM 651 C CA . VAL A 1 88 ? 9.405 -12.335 -6.582 1.00 96.56 88 VAL A CA 1
ATOM 652 C C . VAL A 1 88 ? 8.772 -12.795 -5.264 1.00 96.56 88 VAL A C 1
ATOM 654 O O . VAL A 1 88 ? 7.672 -13.336 -5.284 1.00 96.56 88 VAL A O 1
ATOM 657 N N . TRP A 1 89 ? 9.421 -12.544 -4.123 1.00 97.25 89 TRP A N 1
ATOM 658 C CA . TRP A 1 89 ? 8.907 -12.948 -2.813 1.00 97.25 89 TRP A CA 1
ATOM 659 C C . TRP A 1 89 ? 7.681 -12.145 -2.404 1.00 97.25 89 TRP A C 1
ATOM 661 O O . TRP A 1 89 ? 6.703 -12.732 -1.955 1.00 97.25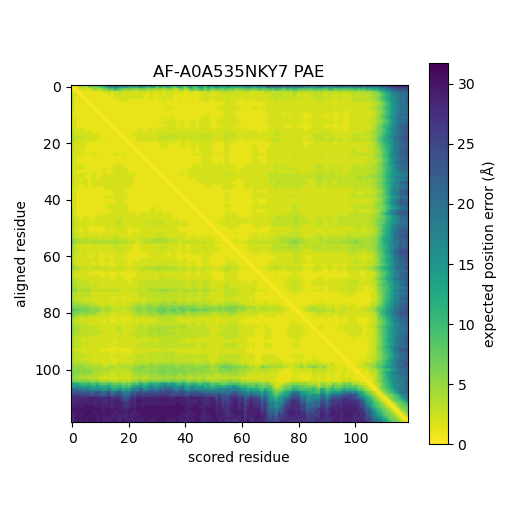 89 TRP A O 1
ATOM 671 N N . ASP A 1 90 ? 7.690 -10.834 -2.643 1.00 97.31 90 ASP A N 1
ATOM 672 C CA . ASP A 1 90 ? 6.510 -9.994 -2.436 1.00 97.31 90 ASP A CA 1
ATOM 673 C C . ASP A 1 90 ? 5.350 -10.453 -3.319 1.00 97.31 90 ASP A C 1
ATOM 675 O O . ASP A 1 90 ? 4.222 -10.586 -2.857 1.00 97.31 90 ASP A O 1
ATOM 679 N N . ALA A 1 91 ? 5.634 -10.760 -4.588 1.00 97.81 91 ALA A N 1
ATOM 680 C CA . ALA A 1 91 ? 4.619 -11.230 -5.521 1.00 97.81 91 ALA A CA 1
ATOM 681 C C . ALA A 1 91 ? 3.975 -12.554 -5.071 1.00 97.81 91 ALA A C 1
ATOM 683 O O . ALA A 1 91 ? 2.754 -12.689 -5.117 1.00 97.81 91 ALA A O 1
ATOM 684 N N . LEU A 1 92 ? 4.775 -13.507 -4.583 1.00 97.75 92 LEU A N 1
ATOM 685 C CA . LEU A 1 92 ? 4.265 -14.742 -3.976 1.00 97.75 92 LEU A CA 1
ATOM 686 C C . LEU A 1 92 ? 3.519 -14.466 -2.662 1.00 97.75 92 LEU A C 1
ATOM 688 O O . LEU A 1 92 ? 2.479 -15.068 -2.407 1.00 97.75 92 LEU A O 1
ATOM 692 N N . GLY A 1 93 ? 4.005 -13.522 -1.854 1.00 97.56 93 GLY A N 1
ATOM 693 C CA . GLY A 1 93 ? 3.350 -13.073 -0.627 1.00 97.56 93 GLY A CA 1
ATOM 694 C C . GLY A 1 93 ? 1.957 -12.494 -0.876 1.00 97.56 93 GLY A C 1
ATOM 695 O O . GLY A 1 93 ? 1.041 -12.790 -0.115 1.00 97.56 93 GLY A O 1
ATOM 696 N N . ILE A 1 94 ? 1.767 -11.745 -1.968 1.00 98.25 94 ILE A N 1
ATOM 697 C CA . ILE A 1 94 ? 0.449 -11.250 -2.393 1.00 98.25 94 ILE A CA 1
ATOM 698 C C . ILE A 1 94 ? -0.500 -12.417 -2.698 1.00 98.25 94 ILE A C 1
ATOM 700 O O . ILE A 1 94 ? -1.633 -12.406 -2.226 1.00 98.25 94 ILE A O 1
ATOM 704 N N . VAL A 1 95 ? -0.055 -13.434 -3.448 1.00 98.19 95 VAL A N 1
ATOM 705 C CA . VAL A 1 95 ? -0.892 -14.614 -3.752 1.00 98.19 95 VAL A CA 1
ATOM 706 C C . VAL A 1 95 ? -1.315 -15.318 -2.462 1.00 98.19 95 VAL A C 1
ATOM 708 O O . VAL A 1 95 ? -2.499 -15.592 -2.272 1.00 98.19 95 VAL A O 1
ATOM 711 N N . SER A 1 96 ? -0.375 -15.538 -1.541 1.00 97.44 96 SER A N 1
ATOM 712 C CA . SER A 1 96 ? -0.658 -16.142 -0.234 1.00 97.44 96 SER A CA 1
ATOM 713 C C . SER A 1 96 ? -1.640 -15.308 0.596 1.00 97.44 96 SER A C 1
ATOM 715 O O . SER A 1 96 ? -2.601 -15.853 1.134 1.00 97.44 96 SER A O 1
ATOM 717 N N . LEU A 1 97 ? -1.443 -13.985 0.663 1.00 96.94 97 LEU A N 1
ATOM 718 C CA . LEU A 1 97 ? -2.324 -13.056 1.381 1.00 96.94 97 LEU A CA 1
ATOM 719 C C . LEU A 1 97 ? -3.760 -13.076 0.832 1.00 96.94 97 LEU A C 1
ATOM 721 O O . LEU A 1 97 ? -4.714 -12.910 1.588 1.00 96.94 97 LEU A O 1
ATOM 725 N N . LEU A 1 98 ? -3.920 -13.289 -0.476 1.00 96.88 98 LEU A N 1
ATOM 726 C CA . LEU A 1 98 ? -5.206 -13.244 -1.173 1.00 96.88 98 LEU A CA 1
ATOM 727 C C . LEU A 1 98 ? -5.931 -14.596 -1.265 1.00 96.88 98 LEU A C 1
ATOM 729 O O . LEU A 1 98 ? -6.929 -14.694 -1.979 1.00 96.88 98 LEU A O 1
ATOM 733 N N . GLY A 1 99 ? -5.483 -15.608 -0.518 1.00 95.12 99 GLY A N 1
ATOM 734 C CA . GLY A 1 99 ? -6.148 -16.914 -0.428 1.00 95.12 99 GLY A CA 1
ATOM 735 C C . GLY A 1 99 ? -5.415 -18.060 -1.126 1.00 95.12 99 GLY A C 1
ATOM 736 O O . GLY A 1 99 ? -5.956 -19.157 -1.200 1.00 95.12 99 GLY A O 1
ATOM 737 N N . GLY A 1 100 ? -4.193 -17.835 -1.615 1.00 94.56 100 GLY A N 1
ATOM 738 C CA . GLY A 1 100 ? -3.304 -18.888 -2.117 1.00 94.56 100 GLY A CA 1
ATOM 739 C C . GLY A 1 100 ? -3.504 -19.280 -3.583 1.00 94.56 100 GLY A C 1
ATOM 740 O O . GLY A 1 100 ? -2.704 -20.051 -4.106 1.00 94.56 100 GLY A O 1
ATOM 741 N N . GLU A 1 101 ? -4.507 -18.726 -4.268 1.00 96.19 101 GLU A N 1
ATOM 742 C CA . GLU A 1 101 ? -4.737 -18.941 -5.698 1.00 96.19 101 GLU A CA 1
ATOM 743 C C . GLU A 1 101 ? -4.460 -17.663 -6.501 1.00 96.19 101 GLU A C 1
ATOM 745 O O . GLU A 1 101 ? -4.988 -16.583 -6.221 1.00 96.19 101 GLU A O 1
ATOM 750 N N . GLY A 1 102 ? -3.613 -17.785 -7.521 1.00 96.38 102 GLY A N 1
ATOM 751 C CA . GLY A 1 102 ? -3.234 -16.680 -8.390 1.00 96.38 102 GLY A CA 1
ATOM 752 C C . GLY A 1 102 ? -2.045 -17.023 -9.276 1.00 96.38 102 GLY A C 1
ATOM 753 O O . GLY A 1 102 ? -1.500 -18.125 -9.233 1.00 96.38 102 GLY A O 1
ATOM 754 N N . SER A 1 103 ? -1.622 -16.058 -10.087 1.00 97.19 103 SER A N 1
ATOM 755 C CA . SER A 1 103 ? -0.441 -16.180 -10.941 1.00 97.19 103 SER A CA 1
ATOM 756 C C . SER A 1 103 ? 0.515 -15.011 -10.740 1.00 97.19 103 SER A C 1
ATOM 758 O O . SER A 1 103 ? 0.102 -13.870 -10.518 1.00 97.19 103 SER A O 1
ATOM 760 N N . VAL A 1 104 ? 1.811 -15.307 -10.845 1.00 97.31 104 VAL A N 1
ATOM 761 C CA . VAL A 1 104 ? 2.889 -14.317 -10.863 1.00 97.31 104 VAL A CA 1
ATOM 762 C C . VAL A 1 104 ? 3.543 -14.351 -12.236 1.00 97.31 104 VAL A C 1
ATOM 764 O O . VAL A 1 104 ? 3.974 -15.405 -12.702 1.00 97.31 104 VAL A O 1
ATOM 767 N N . ALA A 1 105 ? 3.652 -13.192 -12.877 1.00 95.19 105 ALA A N 1
ATOM 768 C CA . ALA A 1 105 ? 4.333 -13.036 -14.152 1.00 95.19 105 ALA A CA 1
ATOM 769 C C . ALA A 1 105 ? 5.517 -12.078 -14.005 1.00 95.19 105 ALA A C 1
ATOM 771 O O . ALA A 1 105 ? 5.365 -10.954 -13.521 1.00 95.19 105 ALA A O 1
ATOM 772 N N . LYS A 1 106 ? 6.692 -12.503 -14.487 1.00 90.94 106 LYS A N 1
ATOM 773 C CA . LYS A 1 106 ? 7.834 -11.606 -14.672 1.00 90.94 106 LYS A CA 1
ATOM 774 C C . LYS A 1 106 ? 7.770 -10.985 -16.062 1.00 90.94 106 LYS A C 1
ATOM 776 O O . LYS A 1 106 ? 8.098 -11.637 -17.054 1.00 90.94 106 LYS A O 1
ATOM 781 N N . VAL A 1 107 ? 7.361 -9.726 -16.141 1.00 82.44 107 VAL A N 1
ATOM 782 C CA . VAL A 1 107 ? 7.307 -8.991 -17.405 1.00 82.44 107 VAL A CA 1
ATOM 783 C C . VAL A 1 107 ? 8.672 -8.364 -17.657 1.00 82.44 107 VAL A C 1
ATOM 785 O O . VAL A 1 107 ? 9.059 -7.390 -17.019 1.00 82.44 107 VAL A O 1
ATOM 788 N N . TRP A 1 108 ? 9.416 -8.930 -18.604 1.00 72.81 108 TRP A N 1
ATOM 789 C CA . TRP A 1 108 ? 10.570 -8.252 -19.181 1.00 72.81 108 TRP A CA 1
ATOM 790 C C . TRP A 1 108 ? 10.074 -7.308 -20.267 1.00 72.81 108 TRP A C 1
ATOM 792 O O . TRP A 1 108 ? 9.447 -7.753 -21.234 1.00 72.81 108 TRP A O 1
ATOM 802 N N . SER A 1 109 ? 10.381 -6.015 -20.159 1.00 61.47 109 SER A N 1
ATOM 803 C CA . SER A 1 109 ? 10.348 -5.183 -21.354 1.00 61.47 109 SER A CA 1
ATOM 804 C C . SER A 1 109 ? 11.404 -5.758 -22.294 1.00 61.47 109 SER A C 1
ATOM 806 O O . SER A 1 109 ? 12.599 -5.777 -21.994 1.00 61.47 109 SER A O 1
ATOM 808 N N . ARG A 1 110 ? 10.974 -6.314 -23.432 1.00 56.31 110 ARG A N 1
ATOM 809 C CA . ARG A 1 110 ? 11.909 -6.562 -24.526 1.00 56.31 110 ARG A CA 1
ATOM 810 C C . ARG A 1 110 ? 12.434 -5.183 -24.905 1.00 56.31 110 ARG A C 1
ATOM 812 O O . ARG A 1 110 ? 11.743 -4.444 -25.604 1.00 56.31 110 ARG A O 1
ATOM 819 N N . LEU A 1 111 ? 13.628 -4.814 -24.436 1.00 52.19 111 LEU A N 1
ATOM 820 C CA . LEU A 1 111 ? 14.418 -3.814 -25.136 1.00 52.19 111 LEU A CA 1
ATOM 821 C C . LEU A 1 111 ? 14.433 -4.294 -26.583 1.00 52.19 111 LEU A C 1
ATOM 823 O O . LEU A 1 111 ? 14.928 -5.385 -26.871 1.00 52.19 111 LEU A O 1
ATOM 827 N N . ARG A 1 112 ? 13.787 -3.540 -27.479 1.00 50.09 112 ARG A N 1
ATOM 828 C CA . ARG A 1 112 ? 13.916 -3.773 -28.913 1.00 50.09 112 ARG A CA 1
ATOM 829 C C . ARG A 1 112 ? 15.414 -3.731 -29.164 1.00 50.09 112 ARG A C 1
ATOM 831 O O . ARG A 1 112 ? 16.011 -2.662 -29.065 1.00 50.09 112 ARG A O 1
ATOM 838 N N . ALA A 1 113 ? 16.020 -4.885 -29.428 1.00 47.22 113 ALA A N 1
ATOM 839 C CA . ALA A 1 113 ? 17.335 -4.920 -30.022 1.00 47.22 113 ALA A CA 1
ATOM 840 C C . ALA A 1 113 ? 17.197 -4.089 -31.297 1.00 47.22 113 ALA A C 1
ATOM 842 O O . ALA A 1 113 ? 16.534 -4.510 -32.246 1.00 47.22 113 ALA A O 1
ATOM 843 N N . ARG A 1 114 ? 17.722 -2.859 -31.283 1.00 50.31 114 ARG A N 1
ATOM 844 C CA . ARG A 1 114 ? 18.003 -2.124 -32.508 1.00 50.31 114 ARG A CA 1
ATOM 845 C C . ARG A 1 114 ? 18.993 -3.010 -33.243 1.00 50.31 114 ARG A C 1
ATOM 847 O O . ARG A 1 114 ? 20.178 -3.015 -32.933 1.00 50.31 114 ARG A O 1
ATOM 854 N N . THR A 1 115 ? 18.474 -3.852 -34.129 1.00 49.50 115 THR A N 1
ATOM 855 C CA . THR A 1 115 ? 19.270 -4.645 -35.050 1.00 49.50 115 THR A CA 1
ATOM 856 C C . THR A 1 115 ? 20.188 -3.684 -35.777 1.00 49.50 115 THR A C 1
ATOM 858 O O . THR A 1 115 ? 19.725 -2.810 -36.509 1.00 49.50 115 THR A O 1
ATOM 861 N N . ALA A 1 116 ? 21.484 -3.846 -35.537 1.00 54.78 116 ALA A N 1
ATOM 862 C CA . ALA A 1 116 ? 22.533 -3.297 -36.364 1.00 54.78 116 ALA A CA 1
ATOM 863 C C . ALA A 1 116 ? 22.242 -3.663 -37.826 1.00 54.78 116 ALA A C 1
ATOM 865 O O . ALA A 1 116 ? 22.284 -4.842 -38.188 1.00 54.78 116 ALA A O 1
ATOM 866 N N . ARG A 1 117 ? 21.900 -2.669 -38.655 1.00 51.53 117 ARG A N 1
ATOM 867 C CA . ARG A 1 117 ? 22.035 -2.764 -40.113 1.00 51.53 117 ARG A CA 1
ATOM 868 C C . ARG A 1 117 ? 21.893 -1.402 -40.802 1.00 51.53 117 ARG A C 1
ATOM 870 O O . ARG A 1 117 ? 20.791 -0.967 -41.101 1.00 51.53 117 ARG A O 1
ATOM 877 N N . SER A 1 118 ? 23.033 -0.794 -41.103 1.00 47.91 118 SER A N 1
ATOM 878 C CA . SER A 1 118 ? 23.310 0.019 -42.301 1.00 47.91 118 SER A CA 1
ATOM 879 C C . SER A 1 118 ? 24.815 0.299 -42.254 1.00 47.91 118 SER A C 1
ATOM 881 O O . SER A 1 118 ? 25.262 0.965 -41.326 1.00 47.91 118 SER A O 1
ATOM 883 N N . ARG A 1 119 ? 25.623 -0.532 -42.923 1.00 51.31 119 ARG A N 1
ATOM 884 C CA . ARG A 1 119 ? 26.158 -0.283 -44.276 1.00 51.31 119 ARG A CA 1
ATOM 885 C C . ARG A 1 119 ? 26.941 1.016 -44.341 1.00 51.31 119 ARG A C 1
ATOM 887 O O . ARG A 1 119 ? 26.292 2.069 -44.198 1.00 51.31 119 ARG A O 1
#

Sequence (119 aa):
MTVLVRVRLAVLERTIASGQVPTAGEIAAELDLPIAMVQEAYAKLGEAHVFVCDPDDPSRLRMASPFSAVPTAFRVSARGGSYYGNCVWDALGIVSLLGGEGSVAKVWSRLRARTARSR

Foldseek 3Di:
DDPLVLLLVLQVVVCVVPVARAWLVVSCVVVVHDSVSSLVSQVVCVVVVQFAADPVDSRGTCDRAQFGNDDDQKWKDAPNHITGGNDPVSNCVVCVVRPNDIDIGRDDDPPPPPPDDDD

Radius of gyration: 17.05 Å; Cα contacts (8 Å, |Δi|>4): 193; chains: 1; bounding box: 38×34×63 Å

pLDDT: mean 92.47, std 13.51, range [47.22, 98.75]